Protein AF-A0A3S1I7N4-F1 (afdb_monomer_lite)

Sequence (68 aa):
IRLDAEAGTLEVLVPAGDFALRRAADSDLIANEFGFGRELFAGFRQMVGRADHGASAFGNNVAELALQ

Foldseek 3Di:
DDDDVVVRDDDDPDPPVVVVPDDDDDDDPVVQCDDPCSVVCNLLVVQFDDVVVPRGSDDPPVVVVVPD

Structure (mmCIF, N/CA/C/O backbone):
data_AF-A0A3S1I7N4-F1
#
_entry.id   AF-A0A3S1I7N4-F1
#
loop_
_atom_site.group_PDB
_atom_site.id
_atom_site.type_symbol
_atom_site.label_atom_id
_atom_site.label_alt_id
_atom_site.label_comp_id
_atom_site.label_asym_id
_atom_site.label_entity_id
_atom_site.label_seq_id
_atom_site.pdbx_PDB_ins_code
_atom_site.Cartn_x
_atom_site.Cartn_y
_atom_site.Cartn_z
_atom_site.occupancy
_atom_site.B_iso_or_equiv
_atom_site.auth_seq_id
_atom_site.auth_comp_id
_atom_site.auth_asym_id
_atom_site.auth_atom_id
_atom_site.pdbx_PDB_model_num
ATOM 1 N N . ILE A 1 1 ? -17.171 -3.369 4.478 1.00 96.44 1 ILE A N 1
ATOM 2 C CA . ILE A 1 1 ? -16.029 -2.624 5.060 1.00 96.44 1 ILE A CA 1
ATOM 3 C C . ILE A 1 1 ? -16.603 -1.434 5.814 1.00 96.44 1 ILE A C 1
ATOM 5 O O . ILE A 1 1 ? -17.570 -0.869 5.312 1.00 96.44 1 ILE A O 1
ATOM 9 N N . ARG A 1 2 ? -16.063 -1.091 6.985 1.00 97.94 2 ARG A N 1
ATOM 10 C CA . ARG A 1 2 ? -16.395 0.121 7.749 1.00 97.94 2 ARG A CA 1
ATOM 11 C C . ARG A 1 2 ? -15.133 0.959 7.919 1.00 97.94 2 ARG A C 1
ATOM 13 O O . ARG A 1 2 ? -14.114 0.419 8.326 1.00 97.94 2 ARG A O 1
ATOM 20 N N . LEU A 1 3 ? -15.226 2.242 7.592 1.00 98.19 3 LEU A N 1
ATOM 21 C CA . LEU A 1 3 ? -14.219 3.255 7.889 1.00 98.19 3 LEU A CA 1
ATOM 22 C C . LEU A 1 3 ? -14.796 4.162 8.974 1.00 98.19 3 LEU A C 1
ATOM 24 O O . LEU A 1 3 ? -15.876 4.717 8.776 1.00 98.19 3 LEU A O 1
ATOM 28 N N . ASP A 1 4 ? -14.079 4.307 10.080 1.00 98.31 4 ASP A N 1
ATOM 29 C CA . ASP A 1 4 ? -14.357 5.293 11.118 1.00 98.31 4 ASP A CA 1
ATOM 30 C C . ASP A 1 4 ? -13.150 6.227 11.211 1.00 98.31 4 ASP A C 1
ATOM 32 O O . ASP A 1 4 ? -12.082 5.851 11.695 1.00 98.31 4 ASP A O 1
ATOM 36 N N . ALA A 1 5 ? -13.299 7.436 10.676 1.00 98.12 5 ALA A N 1
ATOM 37 C CA . ALA A 1 5 ? -12.218 8.411 10.649 1.00 98.12 5 ALA A CA 1
ATOM 38 C C . ALA A 1 5 ? -11.990 9.079 12.014 1.00 98.12 5 ALA A C 1
ATOM 40 O O . ALA A 1 5 ? -10.877 9.527 12.276 1.00 98.12 5 ALA A O 1
ATOM 41 N N . GLU A 1 6 ? -13.010 9.139 12.875 1.00 98.38 6 GLU A N 1
ATOM 42 C CA . GLU A 1 6 ? -12.887 9.726 14.212 1.00 98.38 6 GLU A CA 1
ATOM 43 C C . GLU A 1 6 ? -12.125 8.779 15.141 1.00 98.38 6 GLU A C 1
ATOM 45 O O . GLU A 1 6 ? -11.205 9.199 15.841 1.00 98.38 6 GLU A O 1
ATOM 50 N N . ALA A 1 7 ? -12.455 7.485 15.098 1.00 98.38 7 ALA A N 1
ATOM 51 C CA . ALA A 1 7 ? -11.743 6.449 15.843 1.00 98.38 7 ALA A CA 1
ATOM 52 C C . ALA A 1 7 ? -10.442 5.984 15.158 1.00 98.38 7 ALA A C 1
ATOM 54 O O . ALA A 1 7 ? -9.625 5.310 15.786 1.00 98.38 7 ALA A O 1
ATOM 55 N N . GLY A 1 8 ? -10.246 6.308 13.875 1.00 98.12 8 GLY A N 1
ATOM 56 C CA . GLY A 1 8 ? -9.070 5.917 13.093 1.00 98.12 8 GLY A CA 1
ATOM 57 C C . GLY A 1 8 ? -9.035 4.432 12.715 1.00 98.12 8 GLY A C 1
ATOM 58 O O . GLY A 1 8 ? -7.956 3.842 12.650 1.00 98.12 8 GLY A O 1
ATOM 59 N N . THR A 1 9 ? -10.191 3.805 12.485 1.00 98.25 9 THR A N 1
ATOM 60 C CA . THR A 1 9 ? -10.292 2.362 12.217 1.00 98.25 9 THR A CA 1
ATOM 61 C C . THR A 1 9 ? -10.786 2.050 10.806 1.00 98.25 9 THR A C 1
ATOM 63 O O . THR A 1 9 ? -11.575 2.779 10.200 1.00 98.25 9 THR A O 1
ATOM 66 N N . LEU A 1 10 ? -10.316 0.920 10.275 1.00 97.81 10 LEU A N 1
ATOM 67 C CA . LEU A 1 10 ? -10.784 0.331 9.026 1.00 97.81 10 LEU A CA 1
ATOM 68 C C . LEU A 1 10 ? -11.026 -1.163 9.251 1.00 97.81 10 LEU A C 1
ATOM 70 O O . LEU A 1 10 ? -10.094 -1.913 9.531 1.00 97.81 10 LEU A O 1
ATOM 74 N N . GLU A 1 11 ? -12.277 -1.598 9.128 1.00 97.88 11 GLU A N 1
ATOM 75 C CA . GLU A 1 11 ? -12.704 -2.934 9.545 1.00 97.88 11 GLU A CA 1
ATOM 76 C C . GLU A 1 11 ? -13.430 -3.699 8.432 1.00 97.88 11 GLU A C 1
ATOM 78 O O . GLU A 1 11 ? -14.257 -3.167 7.677 1.00 97.88 11 GLU A O 1
ATOM 83 N N . VAL A 1 12 ? -13.173 -5.006 8.367 1.00 97.00 12 VAL A N 1
ATOM 84 C CA . VAL A 1 12 ? -13.954 -5.946 7.558 1.00 97.00 12 VAL A CA 1
ATOM 85 C C . VAL A 1 12 ? -15.114 -6.464 8.409 1.00 97.00 12 VAL A C 1
ATOM 87 O O . VAL A 1 12 ? -14.901 -7.062 9.455 1.00 97.00 12 VAL A O 1
ATOM 90 N N . LEU A 1 13 ? -16.354 -6.252 7.958 1.00 97.12 13 LEU A N 1
ATOM 91 C CA . LEU A 1 13 ? -17.570 -6.627 8.699 1.00 97.12 13 LEU A CA 1
ATOM 92 C C . LEU A 1 13 ? -17.930 -8.107 8.489 1.00 97.12 13 LEU A C 1
ATOM 94 O O . LEU A 1 13 ? -18.965 -8.434 7.915 1.00 97.12 13 LEU A O 1
ATOM 98 N N . VAL A 1 14 ? -17.024 -8.996 8.885 1.00 97.12 14 VAL A N 1
ATOM 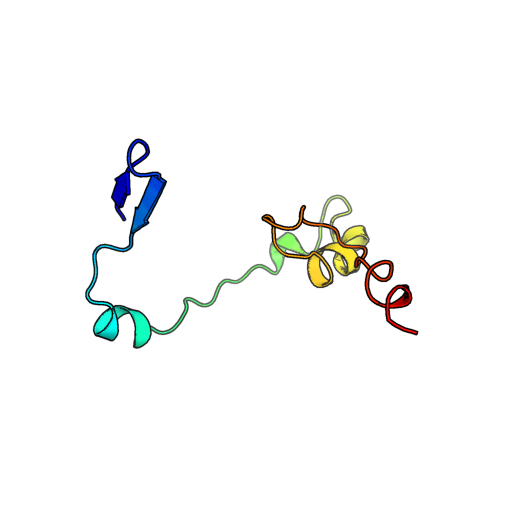99 C CA . VAL A 1 14 ? -17.149 -10.457 8.808 1.00 97.12 14 VAL A CA 1
ATOM 100 C C . VAL A 1 14 ? -16.506 -11.037 10.073 1.00 97.12 14 VAL A C 1
ATOM 102 O O . VAL A 1 14 ? -15.491 -10.493 10.510 1.00 97.12 14 VAL A O 1
ATOM 105 N N . PRO A 1 15 ? -17.034 -12.127 10.663 1.00 96.94 15 PRO A N 1
ATOM 106 C CA . PRO A 1 15 ? -16.350 -12.815 11.754 1.00 96.94 15 PRO A CA 1
ATOM 107 C C . PRO A 1 15 ? -14.897 -13.162 11.395 1.00 96.94 15 PRO A C 1
ATOM 109 O O . PRO A 1 15 ? -14.617 -13.648 10.299 1.00 96.94 15 PRO A O 1
ATOM 112 N N . ALA A 1 16 ? -13.965 -12.935 12.325 1.00 94.38 16 ALA A N 1
ATOM 113 C CA . ALA A 1 16 ? -12.533 -13.115 12.066 1.00 94.38 16 ALA A CA 1
ATOM 114 C C . ALA A 1 16 ? -12.179 -14.552 11.641 1.00 94.38 16 ALA A C 1
ATOM 116 O O . ALA A 1 16 ? -11.358 -14.739 10.746 1.00 94.38 16 ALA A O 1
ATOM 117 N N . GLY A 1 17 ? -12.838 -15.554 12.236 1.00 96.50 17 GLY A N 1
ATOM 118 C CA . GLY A 1 17 ? -12.670 -16.961 11.861 1.00 96.50 17 GLY A CA 1
ATOM 119 C C . GLY A 1 17 ? -13.073 -17.228 10.4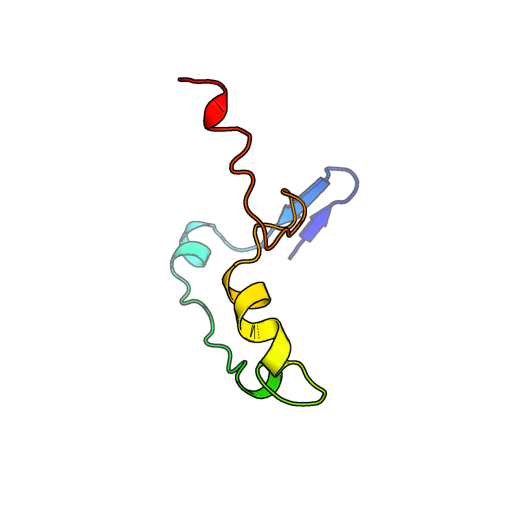11 1.00 96.50 17 GLY A C 1
ATOM 120 O O . GLY A 1 17 ? -12.293 -17.792 9.649 1.00 96.50 17 GLY A O 1
ATOM 121 N N . ASP A 1 18 ? -14.242 -16.738 9.996 1.00 96.94 18 ASP A N 1
ATOM 122 C CA . ASP A 1 18 ? -14.724 -16.891 8.620 1.00 96.94 18 ASP A CA 1
ATOM 123 C C . ASP A 1 18 ? -13.823 -16.164 7.624 1.00 96.94 18 ASP A C 1
ATOM 125 O O . ASP A 1 18 ? -13.606 -16.648 6.516 1.00 96.94 18 ASP A O 1
ATOM 129 N N . PHE A 1 19 ? -13.304 -14.990 7.998 1.00 96.00 19 PHE A N 1
ATO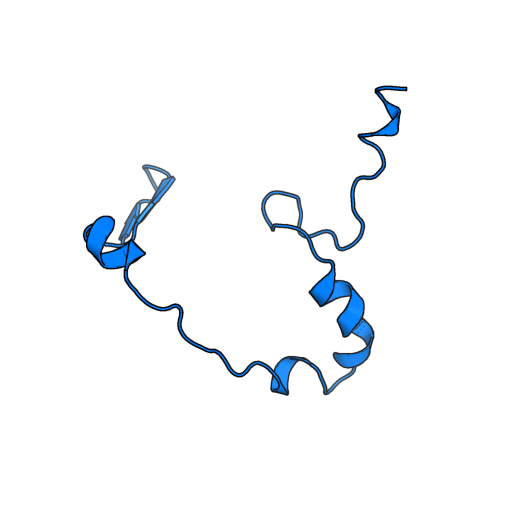M 130 C CA . PHE A 1 19 ? -12.398 -14.227 7.147 1.00 96.00 19 PHE A CA 1
ATOM 131 C C . PHE A 1 19 ? -11.047 -14.934 6.973 1.00 96.00 19 PHE A C 1
ATOM 133 O O . PHE A 1 19 ? -10.566 -15.027 5.846 1.00 96.00 19 PHE A O 1
ATOM 140 N N . ALA A 1 20 ? -10.481 -15.491 8.048 1.00 95.75 20 ALA A N 1
ATOM 141 C CA . ALA A 1 20 ? -9.210 -16.218 8.022 1.00 95.75 20 ALA A CA 1
ATOM 142 C C . ALA A 1 20 ? -9.248 -17.491 7.157 1.00 95.75 20 ALA A C 1
ATOM 144 O O . ALA A 1 20 ? -8.217 -17.918 6.644 1.00 95.75 20 ALA A O 1
ATOM 145 N N . LEU A 1 21 ? -10.429 -18.087 6.970 1.00 97.31 21 LEU A N 1
ATOM 146 C CA . LEU A 1 21 ? -10.622 -19.274 6.131 1.00 97.31 21 LEU A CA 1
ATOM 147 C C . LEU A 1 21 ? -10.774 -18.956 4.637 1.00 97.31 21 LEU A C 1
ATOM 149 O O . LEU A 1 21 ? -10.791 -19.870 3.810 1.00 97.31 21 LEU A O 1
ATOM 153 N N . ARG A 1 22 ? -10.911 -17.681 4.257 1.00 96.62 22 ARG A N 1
ATOM 154 C CA . ARG A 1 22 ? -11.079 -17.309 2.848 1.00 96.62 22 ARG A CA 1
ATOM 155 C C . ARG A 1 22 ? -9.770 -17.493 2.096 1.00 96.62 22 ARG A C 1
ATOM 157 O O . ARG A 1 22 ? -8.723 -17.003 2.509 1.00 96.62 22 ARG A O 1
ATOM 164 N N . ARG A 1 23 ? -9.847 -18.117 0.920 1.00 96.69 23 ARG A N 1
ATOM 165 C CA . ARG A 1 23 ? -8.741 -18.084 -0.040 1.00 96.69 23 ARG A CA 1
ATOM 166 C C . ARG A 1 23 ? -8.562 -16.653 -0.545 1.00 96.69 23 ARG A C 1
ATOM 168 O O . ARG A 1 23 ? -9.541 -16.019 -0.941 1.00 96.69 23 ARG A O 1
ATOM 175 N N . ALA A 1 24 ? -7.320 -16.175 -0.580 1.00 94.81 24 ALA A N 1
ATOM 176 C CA . ALA A 1 24 ? -6.997 -14.940 -1.282 1.00 94.81 24 ALA A CA 1
ATOM 177 C C . ALA A 1 24 ? -7.403 -15.057 -2.762 1.00 94.81 24 ALA A C 1
ATOM 179 O O . ALA A 1 24 ? -7.284 -16.124 -3.375 1.00 94.81 24 ALA A O 1
ATOM 180 N N . ALA A 1 25 ? -7.922 -13.967 -3.323 1.00 94.06 25 ALA A N 1
ATOM 181 C CA . ALA A 1 25 ? -8.214 -13.906 -4.746 1.00 94.06 25 ALA A CA 1
ATOM 182 C C . ALA A 1 25 ? -6.901 -13.928 -5.537 1.00 94.06 25 ALA A C 1
ATOM 184 O O . ALA A 1 25 ? -5.945 -13.246 -5.171 1.00 94.06 25 ALA A O 1
ATOM 185 N N . ASP A 1 26 ? -6.878 -14.700 -6.620 1.00 95.31 26 ASP A N 1
ATOM 186 C CA . ASP A 1 26 ? -5.803 -14.620 -7.604 1.00 95.31 26 ASP A CA 1
ATOM 187 C C . ASP A 1 26 ? -6.025 -13.371 -8.465 1.00 95.31 26 ASP A C 1
ATOM 189 O O . ASP A 1 26 ? -7.167 -13.044 -8.799 1.00 95.31 26 ASP A O 1
ATOM 193 N N . SER A 1 27 ? -4.958 -12.644 -8.770 1.00 93.69 27 SER A N 1
ATOM 194 C CA . SER A 1 27 ? -5.006 -11.412 -9.556 1.00 93.69 27 SER A CA 1
ATOM 195 C C . SER A 1 27 ? -3.987 -11.505 -10.682 1.00 93.69 27 SER A C 1
ATOM 197 O O . SER A 1 27 ? -2.785 -11.527 -10.426 1.00 93.69 27 SER A O 1
ATOM 199 N N . ASP A 1 28 ? -4.464 -11.513 -11.927 1.00 95.25 28 ASP A N 1
ATOM 200 C CA . ASP A 1 28 ? -3.590 -11.393 -13.092 1.00 95.25 28 ASP A CA 1
ATOM 201 C C . ASP A 1 28 ? -3.118 -9.940 -13.231 1.00 95.25 28 ASP A C 1
ATOM 203 O O . ASP A 1 28 ? -3.879 -9.041 -13.595 1.00 95.25 28 ASP A O 1
ATOM 207 N N . LEU A 1 29 ? -1.849 -9.716 -12.894 1.00 94.12 29 LEU A N 1
ATOM 208 C CA . LEU A 1 29 ? -1.199 -8.409 -12.935 1.00 94.12 29 LEU A CA 1
ATOM 209 C C . LEU A 1 29 ? -0.152 -8.307 -14.052 1.00 94.12 29 LEU A C 1
ATOM 211 O O . LEU A 1 29 ? 0.588 -7.327 -14.084 1.00 94.12 29 LEU A O 1
ATOM 215 N N . ILE A 1 30 ? -0.088 -9.264 -14.987 1.00 94.12 30 ILE A N 1
ATOM 216 C CA . ILE A 1 30 ? 0.966 -9.320 -16.019 1.00 94.12 30 ILE A CA 1
ATOM 217 C C . ILE A 1 30 ? 1.019 -8.029 -16.850 1.00 94.12 30 ILE A C 1
ATOM 219 O O . ILE A 1 30 ? 2.099 -7.542 -17.190 1.00 94.12 30 ILE A O 1
ATOM 223 N N . ALA A 1 31 ? -0.136 -7.419 -17.126 1.00 94.25 31 ALA A N 1
ATOM 224 C CA . ALA A 1 31 ? -0.217 -6.162 -17.872 1.00 94.25 31 ALA A CA 1
ATOM 225 C C . ALA A 1 31 ? 0.502 -4.980 -17.184 1.00 94.25 31 ALA A C 1
ATOM 227 O O . ALA A 1 31 ? 0.879 -4.014 -17.854 1.00 94.25 31 ALA A O 1
ATOM 228 N N . ASN A 1 32 ? 0.725 -5.051 -15.867 1.00 95.31 32 ASN A N 1
ATOM 229 C CA . ASN A 1 32 ? 1.441 -4.023 -15.112 1.00 95.31 32 ASN A CA 1
ATOM 230 C C . ASN A 1 32 ? 2.966 -4.133 -15.253 1.00 95.31 32 ASN A C 1
ATOM 232 O O . ASN A 1 32 ? 3.671 -3.177 -14.930 1.00 95.31 32 ASN A O 1
ATOM 236 N N . GLU A 1 33 ? 3.487 -5.258 -15.749 1.00 95.75 33 GLU A N 1
ATOM 237 C CA . GLU A 1 33 ? 4.932 -5.490 -15.818 1.00 95.75 33 GLU A CA 1
ATOM 238 C C . GLU A 1 33 ? 5.607 -4.824 -17.022 1.00 95.75 33 GLU A C 1
ATOM 240 O O . GLU A 1 33 ? 6.792 -4.494 -16.948 1.00 95.75 33 GLU A O 1
ATOM 245 N N . PHE A 1 34 ? 4.853 -4.554 -18.095 1.00 96.38 34 PHE A N 1
ATOM 246 C CA . PHE A 1 34 ? 5.384 -4.053 -19.368 1.00 96.38 34 PHE A CA 1
ATOM 247 C C . PHE A 1 34 ? 4.562 -2.900 -19.942 1.00 96.38 34 PHE A C 1
ATOM 249 O O . PHE A 1 34 ? 3.368 -2.794 -19.665 1.00 96.38 34 PHE A O 1
ATOM 256 N N . GLY A 1 35 ? 5.177 -2.092 -20.806 1.00 95.56 35 GLY A N 1
ATOM 257 C CA . GLY A 1 35 ? 4.578 -0.992 -21.555 1.00 95.56 35 GLY A CA 1
ATOM 258 C C . GLY A 1 35 ? 4.970 0.372 -20.990 1.00 95.56 35 GLY A C 1
ATOM 259 O O . GLY A 1 35 ? 4.995 0.573 -19.778 1.00 95.56 35 GLY A O 1
ATOM 260 N N . PHE A 1 36 ? 5.241 1.332 -21.881 1.00 95.25 36 PHE A N 1
ATOM 261 C CA . PHE A 1 36 ? 5.651 2.698 -21.522 1.00 95.25 36 PHE A CA 1
ATOM 262 C C . PHE A 1 36 ? 6.836 2.753 -20.531 1.00 95.25 36 PHE A C 1
ATOM 264 O O . PHE A 1 36 ? 6.916 3.672 -19.719 1.00 95.25 36 PHE A O 1
ATOM 271 N N . GLY A 1 37 ? 7.755 1.778 -20.574 1.00 96.25 37 GLY A N 1
ATOM 272 C CA . GLY A 1 37 ? 8.944 1.755 -19.720 1.00 96.25 37 GLY A CA 1
ATOM 273 C C . GLY A 1 37 ? 8.730 1.183 -18.315 1.00 96.25 37 GLY A C 1
ATOM 274 O O . GLY A 1 37 ? 9.651 1.250 -17.502 1.00 96.25 37 GLY A O 1
ATOM 275 N N . ARG A 1 38 ? 7.566 0.595 -17.997 1.00 97.50 38 ARG A N 1
ATOM 276 C CA . ARG A 1 38 ? 7.306 -0.047 -16.687 1.00 97.50 38 ARG A CA 1
ATOM 277 C C . ARG A 1 38 ? 8.289 -1.171 -16.373 1.00 97.50 38 ARG A C 1
ATOM 279 O O . ARG A 1 38 ? 8.672 -1.361 -15.220 1.00 97.50 38 ARG A O 1
ATOM 286 N N . GLU A 1 39 ? 8.725 -1.870 -17.399 1.00 96.62 39 GLU A N 1
ATOM 287 C CA . GLU A 1 39 ? 9.726 -2.926 -17.408 1.00 96.62 39 GLU A CA 1
ATOM 288 C C . GLU A 1 39 ? 11.067 -2.465 -16.814 1.00 96.62 39 GLU A C 1
ATOM 290 O O . GLU A 1 39 ? 11.717 -3.230 -16.104 1.00 96.62 39 GLU A O 1
ATOM 295 N N . LEU A 1 40 ? 11.433 -1.186 -16.979 1.00 97.38 40 LEU A N 1
ATOM 296 C CA . LEU A 1 40 ? 12.643 -0.605 -16.382 1.00 97.38 40 LEU A CA 1
ATOM 297 C C . LEU A 1 40 ? 12.572 -0.533 -14.846 1.00 97.38 40 LEU A C 1
ATOM 299 O O . LEU A 1 40 ? 13.597 -0.420 -14.179 1.00 97.38 40 LEU A O 1
ATOM 303 N N . PHE A 1 41 ? 11.366 -0.622 -14.278 1.00 95.75 41 PHE A N 1
ATOM 304 C CA . PHE A 1 41 ? 11.105 -0.517 -12.843 1.00 95.75 41 PHE A CA 1
ATOM 305 C C . PHE A 1 41 ? 10.753 -1.856 -12.183 1.00 95.75 41 PHE A C 1
ATOM 307 O O . PHE A 1 41 ? 10.393 -1.873 -11.005 1.00 95.75 41 PHE A O 1
ATOM 314 N N . ALA A 1 42 ? 10.862 -2.976 -12.905 1.00 94.88 42 ALA A N 1
ATOM 315 C CA . ALA A 1 42 ? 10.512 -4.297 -12.381 1.00 94.88 42 ALA A CA 1
ATOM 316 C C . ALA A 1 42 ? 11.258 -4.618 -11.075 1.00 94.88 42 ALA A C 1
ATOM 318 O O . ALA A 1 42 ? 10.632 -4.976 -10.080 1.00 94.88 42 ALA A O 1
ATOM 319 N N . GLY A 1 43 ? 12.576 -4.382 -11.030 1.00 93.06 43 GLY A N 1
ATOM 320 C CA . GLY A 1 43 ? 13.374 -4.593 -9.817 1.00 93.06 43 GLY A CA 1
ATOM 321 C C . GLY A 1 43 ? 12.898 -3.752 -8.627 1.00 93.06 43 GLY A C 1
ATOM 322 O O . GLY A 1 43 ? 12.780 -4.262 -7.520 1.00 93.06 43 GLY A O 1
ATOM 323 N N . PHE A 1 44 ? 12.539 -2.486 -8.852 1.00 94.62 44 PHE A N 1
ATOM 324 C CA . PHE A 1 44 ? 12.042 -1.604 -7.792 1.00 94.62 44 PHE A CA 1
ATOM 325 C C . PHE A 1 44 ? 10.712 -2.092 -7.210 1.00 94.62 44 PHE A C 1
ATOM 327 O O . PHE A 1 44 ? 10.555 -2.102 -5.993 1.00 94.62 44 PHE A O 1
ATOM 334 N N . ARG A 1 45 ? 9.774 -2.549 -8.055 1.00 94.50 45 ARG A N 1
ATOM 335 C CA . ARG A 1 45 ? 8.480 -3.091 -7.598 1.00 94.50 45 ARG A CA 1
ATOM 336 C C . ARG A 1 45 ? 8.629 -4.360 -6.763 1.00 94.50 45 ARG A C 1
ATOM 338 O O . ARG A 1 45 ? 7.850 -4.559 -5.843 1.00 94.50 45 ARG A O 1
ATOM 345 N N . GLN A 1 46 ? 9.624 -5.191 -7.068 1.00 93.00 46 GLN A N 1
ATOM 346 C CA . GLN A 1 46 ? 9.900 -6.412 -6.305 1.00 93.00 46 GLN A CA 1
ATOM 347 C C . GLN A 1 46 ? 10.585 -6.129 -4.957 1.00 93.00 46 GLN A C 1
ATOM 349 O O . GLN A 1 46 ? 10.454 -6.921 -4.030 1.00 93.00 46 GLN A O 1
ATOM 354 N N . MET A 1 47 ? 11.313 -5.012 -4.837 1.00 94.06 47 MET A N 1
ATOM 355 C CA . MET A 1 47 ? 12.084 -4.666 -3.631 1.00 94.06 47 MET A CA 1
ATOM 356 C C . MET A 1 47 ? 11.380 -3.686 -2.686 1.00 94.06 47 MET A C 1
ATOM 358 O O . MET A 1 47 ? 11.826 -3.511 -1.553 1.00 94.06 47 MET A O 1
ATOM 362 N N . VAL A 1 48 ? 10.335 -2.994 -3.143 1.00 94.19 48 VAL A N 1
ATOM 363 C CA . VAL A 1 48 ? 9.703 -1.909 -2.385 1.00 94.19 48 VAL A CA 1
ATOM 364 C C . VAL A 1 48 ? 9.174 -2.373 -1.023 1.00 94.19 48 VAL A C 1
ATOM 366 O O . VAL A 1 48 ? 8.472 -3.376 -0.905 1.00 94.19 48 VAL A O 1
ATOM 369 N N . GLY A 1 49 ? 9.514 -1.619 0.024 1.00 91.69 49 GLY A N 1
ATOM 370 C CA . GLY A 1 49 ? 9.037 -1.858 1.381 1.00 91.69 49 GLY A CA 1
ATOM 371 C C . GLY A 1 49 ? 7.589 -1.417 1.615 1.00 91.69 49 GLY A C 1
ATOM 372 O O . GLY A 1 49 ? 6.927 -0.829 0.759 1.00 91.69 49 GLY A O 1
ATOM 373 N N . ARG A 1 50 ? 7.093 -1.671 2.832 1.00 94.44 50 ARG A N 1
ATOM 374 C CA . ARG A 1 50 ? 5.741 -1.271 3.252 1.00 94.44 50 ARG A CA 1
ATOM 375 C C . ARG A 1 50 ? 5.570 0.257 3.207 1.00 94.44 50 ARG A C 1
ATOM 377 O O . ARG A 1 50 ? 6.502 1.016 3.481 1.00 94.44 50 ARG A O 1
ATOM 384 N N . ALA A 1 51 ? 4.352 0.710 2.913 1.00 95.25 51 ALA A N 1
ATOM 385 C CA . ALA A 1 51 ? 4.033 2.134 2.792 1.00 95.25 51 ALA A CA 1
ATOM 386 C C . ALA A 1 51 ? 4.197 2.916 4.109 1.00 95.25 51 ALA A C 1
ATOM 388 O O . ALA A 1 51 ? 4.644 4.059 4.082 1.00 95.25 51 ALA A O 1
ATOM 389 N N . ASP A 1 52 ? 3.923 2.296 5.261 1.00 93.38 52 ASP A N 1
ATOM 390 C CA . ASP A 1 52 ? 4.147 2.892 6.588 1.00 93.38 52 ASP A CA 1
ATOM 391 C C . ASP A 1 52 ? 5.636 3.005 6.964 1.00 93.38 52 ASP A C 1
ATOM 393 O O . ASP A 1 52 ? 5.981 3.693 7.919 1.00 93.38 52 ASP A O 1
ATOM 397 N N . HIS A 1 53 ? 6.527 2.405 6.168 1.00 92.00 53 HIS A N 1
ATOM 398 C CA . HIS A 1 53 ? 7.978 2.598 6.226 1.00 92.00 53 HIS A CA 1
ATOM 399 C C . HIS A 1 53 ? 8.509 3.456 5.058 1.00 92.00 53 HIS A C 1
ATOM 401 O O . HIS A 1 53 ? 9.709 3.461 4.786 1.00 92.00 53 HIS A O 1
ATOM 407 N N . GLY A 1 54 ? 7.631 4.175 4.349 1.00 91.81 54 GLY A N 1
ATOM 408 C CA . GLY A 1 54 ? 8.005 5.122 3.295 1.00 91.81 54 GLY A CA 1
ATOM 409 C C . GLY A 1 54 ? 8.125 4.538 1.885 1.00 91.81 54 GLY A C 1
ATOM 410 O O . GLY A 1 54 ? 8.575 5.254 0.996 1.00 91.81 54 GLY A O 1
ATOM 411 N N . ALA A 1 55 ? 7.733 3.274 1.661 1.00 93.88 55 ALA A N 1
ATOM 412 C CA . ALA A 1 55 ? 7.750 2.625 0.341 1.00 93.88 55 ALA A CA 1
ATOM 413 C C . ALA A 1 55 ? 9.097 2.764 -0.405 1.00 93.88 55 ALA A C 1
ATOM 415 O O . ALA A 1 55 ? 9.143 2.995 -1.614 1.00 93.88 55 ALA A O 1
ATOM 416 N N . SER A 1 56 ? 10.211 2.646 0.322 1.00 92.25 56 SER A N 1
ATOM 417 C CA . SER A 1 56 ? 11.546 2.678 -0.278 1.00 92.25 56 SER A CA 1
ATOM 418 C C . SER A 1 56 ? 11.886 1.326 -0.903 1.00 92.25 56 SER A C 1
ATOM 420 O O . SER A 1 56 ? 11.689 0.285 -0.278 1.00 92.25 56 SER A O 1
ATOM 422 N N . ALA A 1 57 ? 12.440 1.339 -2.117 1.00 91.94 57 ALA A N 1
ATOM 423 C CA . ALA A 1 57 ? 13.070 0.169 -2.741 1.00 91.94 57 ALA A CA 1
ATOM 424 C C . ALA A 1 57 ? 14.537 -0.020 -2.309 1.00 91.94 57 ALA A C 1
ATOM 426 O O . ALA A 1 57 ? 15.176 -1.003 -2.673 1.00 91.94 57 ALA A O 1
ATOM 427 N N . PHE A 1 58 ? 15.073 0.927 -1.539 1.00 84.88 58 PHE A N 1
ATOM 428 C CA . PHE A 1 58 ? 16.406 0.876 -0.956 1.00 84.88 58 PHE A CA 1
ATOM 429 C C . PHE A 1 58 ? 16.242 0.664 0.551 1.00 84.88 58 PHE A C 1
ATOM 431 O O . PHE A 1 58 ? 15.742 1.545 1.254 1.00 84.88 58 PHE A O 1
ATOM 438 N N . GLY A 1 59 ? 16.575 -0.533 1.037 1.00 68.69 59 GLY A N 1
ATOM 439 C CA . GLY A 1 59 ? 16.438 -0.885 2.450 1.00 68.69 59 GLY A CA 1
ATOM 4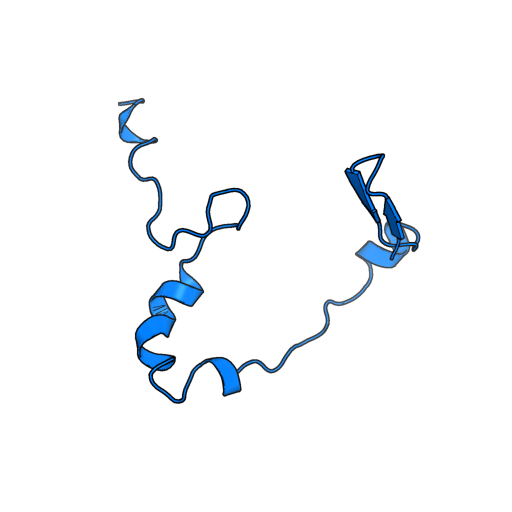40 C C . GLY A 1 59 ? 17.322 -0.029 3.363 1.00 68.69 59 GLY A C 1
ATOM 441 O O . GLY A 1 59 ? 18.416 0.393 2.983 1.00 68.69 59 GLY A O 1
ATOM 442 N N . ASN A 1 60 ? 16.857 0.199 4.593 1.00 61.00 60 ASN A N 1
ATOM 443 C CA . ASN A 1 60 ? 17.618 0.861 5.653 1.00 61.00 60 ASN A CA 1
ATOM 444 C C . ASN A 1 60 ? 18.735 -0.059 6.187 1.00 61.00 60 ASN A C 1
ATOM 446 O O . ASN A 1 60 ? 18.666 -0.509 7.326 1.00 61.00 60 ASN A O 1
ATOM 450 N N . ASN A 1 61 ? 19.809 -0.284 5.426 1.00 54.62 61 ASN A N 1
ATOM 451 C CA . ASN A 1 61 ? 21.027 -0.927 5.955 1.00 54.62 61 ASN A CA 1
ATOM 452 C C . ASN A 1 61 ? 21.824 -0.017 6.917 1.00 54.62 61 ASN A C 1
ATOM 454 O O . ASN A 1 61 ? 22.941 -0.339 7.304 1.00 54.62 61 ASN A O 1
ATOM 458 N N . VAL A 1 62 ? 21.268 1.128 7.325 1.00 52.97 62 VAL A N 1
ATOM 459 C CA . VAL A 1 62 ? 21.899 2.038 8.294 1.00 52.97 62 VAL A CA 1
ATOM 460 C C . VAL A 1 62 ? 21.549 1.720 9.751 1.00 52.97 62 VAL A C 1
ATOM 462 O O . VAL A 1 62 ? 22.242 2.199 10.640 1.00 52.97 62 VAL A O 1
ATOM 465 N N . ALA A 1 63 ? 20.524 0.902 10.024 1.00 50.59 63 ALA A N 1
ATOM 466 C CA . ALA A 1 63 ? 20.170 0.532 11.400 1.00 50.59 63 ALA A CA 1
ATOM 467 C C . ALA A 1 63 ? 20.970 -0.669 11.946 1.00 50.59 63 ALA A C 1
ATOM 469 O O . ALA A 1 63 ? 21.060 -0.833 13.158 1.00 50.59 63 ALA A O 1
ATOM 470 N N . GLU A 1 64 ? 21.584 -1.485 11.082 1.00 49.25 64 GLU A N 1
ATOM 471 C CA . GLU A 1 64 ? 22.332 -2.686 11.500 1.00 49.25 64 GLU A CA 1
ATOM 472 C C . GLU A 1 64 ? 23.816 -2.401 11.814 1.00 49.25 64 GLU A C 1
ATOM 474 O O . GLU A 1 64 ? 24.479 -3.198 12.467 1.00 49.25 64 GLU A O 1
ATOM 479 N N . LEU A 1 65 ? 24.324 -1.214 11.457 1.00 49.91 65 LEU A N 1
ATOM 480 C CA . LEU A 1 65 ? 25.675 -0.753 11.818 1.00 49.91 65 LEU A CA 1
ATOM 481 C C . LEU A 1 65 ? 25.754 -0.084 13.205 1.00 49.91 65 LEU A C 1
ATOM 483 O O . LEU A 1 65 ? 26.833 0.327 13.614 1.00 49.91 65 LEU A O 1
ATOM 487 N N . ALA A 1 66 ? 24.637 0.039 13.932 1.00 52.12 66 ALA A N 1
ATOM 488 C CA . ALA A 1 66 ? 24.616 0.590 15.293 1.00 52.12 66 ALA A CA 1
ATOM 489 C C . ALA A 1 66 ? 24.734 -0.483 16.399 1.00 52.12 66 ALA A C 1
ATOM 491 O O . ALA A 1 66 ? 24.655 -0.150 17.581 1.00 52.12 66 ALA A O 1
ATOM 492 N N . LEU A 1 67 ? 24.896 -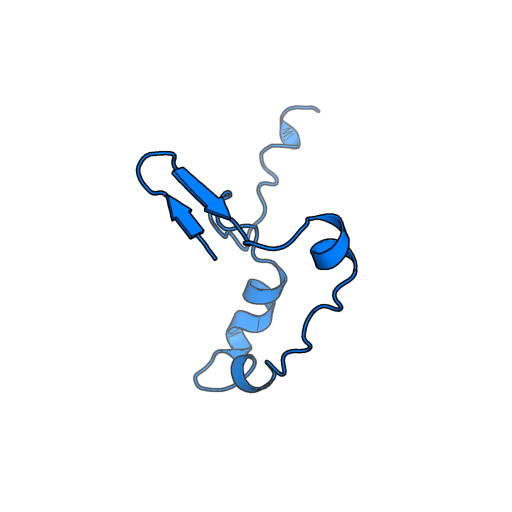1.761 16.031 1.00 47.16 67 LEU A N 1
ATOM 493 C CA . LEU A 1 67 ? 25.037 -2.892 16.963 1.00 47.16 67 LEU A CA 1
ATOM 494 C C . LEU A 1 67 ? 26.233 -3.817 16.642 1.00 47.16 67 LEU A C 1
ATOM 496 O O . LEU A 1 67 ? 26.268 -4.962 17.094 1.00 47.16 6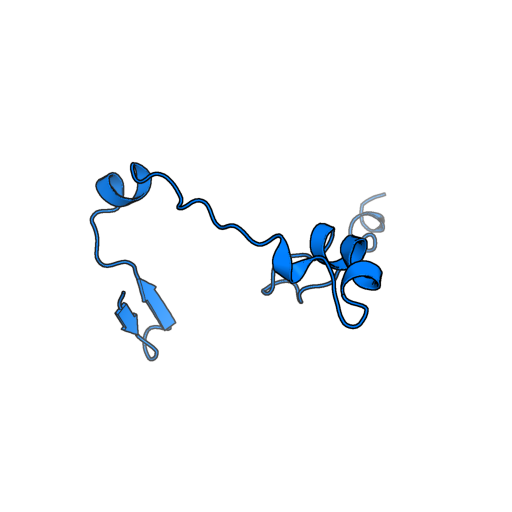7 LEU A O 1
ATOM 500 N N . GLN A 1 68 ? 27.233 -3.304 15.924 1.00 43.59 68 GLN A N 1
ATOM 501 C CA . GLN A 1 68 ? 28.618 -3.799 15.959 1.00 43.59 68 GLN A CA 1
ATOM 502 C C . GLN A 1 68 ? 29.525 -2.705 16.523 1.00 43.59 68 GLN A C 1
ATOM 504 O O . GLN A 1 68 ? 30.565 -3.071 17.110 1.00 43.59 68 GLN A O 1
#

pLDDT: mean 89.17, std 15.4, range [43.59, 98.38]

Radius of gyration: 18.42 Å; chains: 1; bounding box: 46×29×38 Å

Secondary structure (DSSP, 8-state):
-EEETTTTEEE-SS-HHHHHTSPPPP---GGGTSSTTGGGGHHHHHH---GGGT--SS--TTSGGG--